Protein AF-A0A929H7X9-F1 (afdb_monomer_lite)

pLDDT: mean 76.63, std 16.67, range [42.91, 94.19]

Structure (mmCIF, N/CA/C/O backbone):
data_AF-A0A929H7X9-F1
#
_entry.id   AF-A0A929H7X9-F1
#
loop_
_atom_site.group_PDB
_atom_site.id
_atom_site.type_symbol
_atom_site.label_atom_id
_atom_site.label_alt_id
_atom_site.label_comp_id
_atom_site.label_asym_id
_atom_site.label_entity_id
_atom_site.label_seq_id
_atom_site.pdbx_PDB_ins_code
_atom_site.Cartn_x
_atom_site.Cartn_y
_atom_site.Cartn_z
_atom_site.occupancy
_atom_site.B_iso_or_equiv
_atom_site.auth_seq_id
_atom_site.auth_comp_id
_atom_site.auth_asym_id
_atom_site.auth_atom_id
_atom_site.pdbx_PDB_model_num
ATOM 1 N N . MET A 1 1 ? -18.946 -14.355 5.786 1.00 42.91 1 MET A N 1
ATOM 2 C CA . MET A 1 1 ? -18.199 -13.810 4.634 1.00 42.91 1 MET A CA 1
ATOM 3 C C . MET A 1 1 ? -17.052 -13.013 5.221 1.00 42.91 1 MET A C 1
ATOM 5 O O . MET A 1 1 ? -17.329 -12.165 6.053 1.00 42.91 1 MET A O 1
ATOM 9 N N . SER A 1 2 ? -15.795 -13.347 4.923 1.00 55.38 2 SER A N 1
ATOM 10 C CA . SER A 1 2 ? -14.664 -12.545 5.404 1.00 55.38 2 SER A CA 1
ATOM 11 C C . SER A 1 2 ? -14.685 -11.217 4.662 1.00 55.38 2 SER A C 1
ATOM 13 O O . SER A 1 2 ? -14.478 -11.190 3.449 1.00 55.38 2 SER A O 1
ATOM 15 N N . GLU A 1 3 ? -15.023 -10.148 5.371 1.00 67.31 3 GLU A N 1
ATOM 16 C CA . GLU A 1 3 ? -15.054 -8.804 4.815 1.00 67.31 3 GLU A CA 1
ATOM 17 C C . GLU A 1 3 ? -13.612 -8.383 4.526 1.0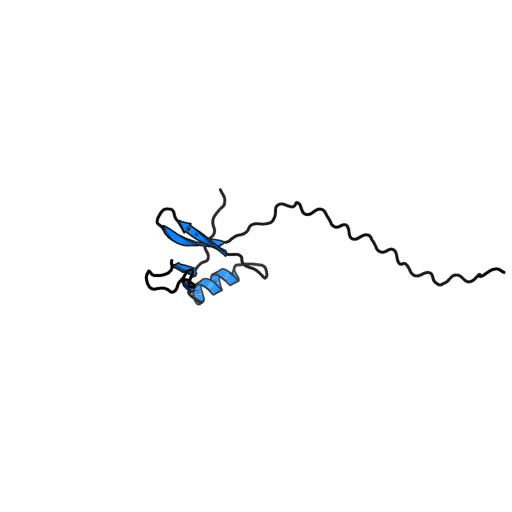0 67.31 3 GLU A C 1
ATOM 19 O O . GLU A 1 3 ? -12.803 -8.194 5.431 1.00 67.31 3 GLU A O 1
ATOM 24 N N . VAL A 1 4 ? -13.249 -8.366 3.245 1.00 76.38 4 VAL A N 1
ATOM 25 C CA . VAL A 1 4 ? -11.916 -7.950 2.812 1.00 76.38 4 VAL A CA 1
ATOM 26 C C . VAL A 1 4 ? -11.877 -6.432 2.904 1.00 76.38 4 VAL A C 1
ATOM 28 O O . VAL A 1 4 ? -12.446 -5.750 2.055 1.00 76.38 4 VAL A O 1
ATOM 31 N N . GLU A 1 5 ? -11.230 -5.904 3.939 1.00 84.44 5 GLU A N 1
ATOM 32 C CA . GLU A 1 5 ? -11.036 -4.463 4.065 1.00 84.44 5 GLU A CA 1
ATOM 33 C C . GLU A 1 5 ? -9.856 -4.010 3.193 1.00 84.44 5 GLU A C 1
ATOM 35 O O . GLU A 1 5 ? -8.786 -4.625 3.196 1.00 84.44 5 GLU A O 1
ATOM 40 N N . PHE A 1 6 ? -10.042 -2.923 2.446 1.00 88.00 6 PHE A N 1
ATOM 41 C CA . PHE A 1 6 ? -9.011 -2.340 1.592 1.00 88.00 6 PHE A CA 1
ATOM 42 C C . PHE A 1 6 ? -8.454 -1.064 2.237 1.00 88.00 6 PHE A C 1
ATOM 44 O O . PHE A 1 6 ? -9.239 -0.211 2.656 1.00 88.00 6 PHE A O 1
ATOM 51 N N . PRO A 1 7 ? -7.122 -0.894 2.300 1.00 87.88 7 PRO A N 1
ATOM 52 C CA . PRO A 1 7 ? -6.524 0.340 2.786 1.00 87.88 7 PRO A CA 1
ATOM 53 C C . PRO A 1 7 ? -6.868 1.515 1.873 1.00 87.88 7 PRO A C 1
ATOM 55 O O . PRO A 1 7 ? -6.682 1.442 0.655 1.00 87.88 7 PRO A O 1
ATOM 58 N N . ASN A 1 8 ? -7.328 2.621 2.459 1.00 90.00 8 ASN A N 1
ATOM 59 C CA . ASN A 1 8 ? -7.615 3.812 1.670 1.00 90.00 8 ASN A CA 1
ATOM 60 C C . ASN A 1 8 ? -6.318 4.524 1.262 1.00 90.00 8 ASN A C 1
ATOM 62 O O . ASN A 1 8 ? -5.346 4.552 2.015 1.00 90.00 8 ASN A O 1
ATOM 66 N N . GLY A 1 9 ? -6.278 5.077 0.050 1.00 89.06 9 GLY A N 1
ATOM 67 C CA . GLY A 1 9 ? -5.089 5.755 -0.467 1.00 89.06 9 GLY A CA 1
ATOM 68 C C . GLY A 1 9 ? -3.908 4.850 -0.846 1.00 89.06 9 GLY A C 1
ATOM 69 O O . GLY A 1 9 ? -2.887 5.375 -1.286 1.00 89.06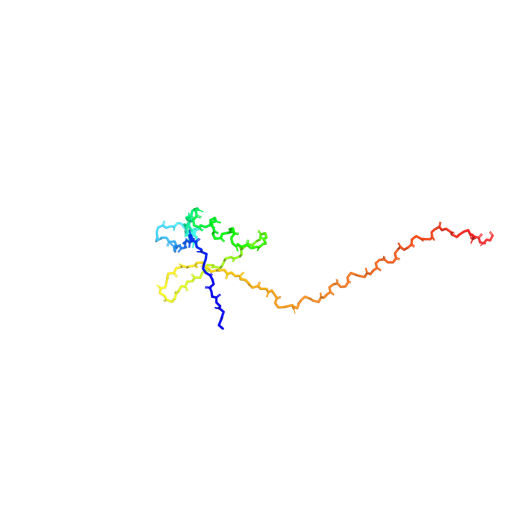 9 GLY A O 1
ATOM 70 N N . LEU A 1 10 ? -4.008 3.521 -0.734 1.00 91.50 10 LEU A N 1
ATOM 71 C CA . LEU A 1 10 ? -2.947 2.596 -1.143 1.00 91.50 10 LEU A CA 1
ATOM 72 C C . LEU A 1 10 ? -3.342 1.840 -2.417 1.00 91.50 10 LEU A C 1
ATOM 74 O O . LEU A 1 10 ? -4.369 1.171 -2.484 1.00 91.50 10 LEU A O 1
ATOM 78 N N . MET A 1 11 ? -2.493 1.922 -3.439 1.00 88.88 11 MET A N 1
ATOM 79 C CA . MET A 1 11 ? -2.639 1.183 -4.692 1.00 88.88 11 MET A CA 1
ATOM 80 C C . MET A 1 11 ? -1.433 0.289 -4.931 1.00 88.88 11 MET A C 1
ATOM 82 O O . MET A 1 11 ? -0.292 0.736 -4.833 1.00 88.88 11 MET A O 1
ATOM 86 N N . VAL A 1 12 ? -1.696 -0.949 -5.339 1.00 91.75 12 VAL A N 1
ATOM 87 C CA . VAL A 1 12 ? -0.663 -1.887 -5.780 1.00 91.75 12 VAL A CA 1
ATOM 88 C C . VAL A 1 12 ? -0.791 -2.091 -7.278 1.00 91.75 12 VAL A C 1
ATOM 90 O O . VAL A 1 12 ? -1.883 -2.297 -7.803 1.00 91.75 12 VAL A O 1
ATOM 93 N N . LYS A 1 13 ? 0.336 -2.021 -7.973 1.00 89.25 13 LYS A N 1
ATOM 94 C CA . LYS A 1 13 ? 0.434 -2.240 -9.410 1.00 89.25 13 LYS A CA 1
ATOM 95 C C . LYS A 1 13 ? 1.389 -3.390 -9.669 1.00 89.25 13 LYS A C 1
ATOM 97 O O . LYS A 1 13 ? 2.433 -3.499 -9.021 1.00 89.25 13 LYS A O 1
ATOM 102 N N . ALA A 1 14 ? 1.016 -4.221 -10.635 1.00 87.69 14 ALA A N 1
ATOM 103 C CA . ALA A 1 14 ? 1.902 -5.242 -11.163 1.00 87.69 14 ALA A CA 1
ATOM 104 C C . ALA A 1 14 ? 3.185 -4.588 -11.711 1.00 87.69 14 ALA A C 1
ATOM 106 O O . ALA A 1 14 ? 3.133 -3.439 -12.175 1.00 87.69 14 ALA A O 1
ATOM 107 N N . PRO A 1 15 ? 4.330 -5.284 -11.648 1.00 87.69 15 PRO A N 1
ATOM 108 C CA . PRO A 1 15 ? 5.542 -4.812 -12.296 1.00 87.69 15 PRO A CA 1
ATOM 109 C C . PRO A 1 15 ? 5.298 -4.661 -13.802 1.00 87.69 15 PRO A C 1
ATOM 111 O O . PRO A 1 15 ? 4.554 -5.424 -14.414 1.00 87.69 15 PRO A O 1
ATOM 114 N N . HIS A 1 16 ? 5.897 -3.629 -14.386 1.00 83.31 16 HIS A N 1
ATOM 115 C CA . HIS A 1 16 ? 5.847 -3.387 -15.825 1.00 83.31 16 HIS A CA 1
ATOM 116 C C . HIS A 1 16 ? 6.720 -4.409 -16.578 1.00 83.31 16 HIS A C 1
ATOM 118 O O . HIS A 1 16 ? 7.710 -4.875 -16.028 1.00 83.31 16 HIS A O 1
ATOM 124 N N . ASP A 1 17 ? 6.419 -4.691 -17.850 1.00 80.62 17 ASP A N 1
ATOM 125 C CA . ASP A 1 17 ? 7.179 -5.617 -18.710 1.00 80.62 17 ASP A CA 1
ATOM 126 C C . ASP A 1 17 ? 8.683 -5.312 -18.837 1.00 80.62 17 ASP A C 1
ATOM 128 O O . ASP A 1 17 ? 9.463 -6.203 -19.154 1.00 80.62 17 ASP A O 1
ATOM 132 N N . ARG A 1 18 ? 9.120 -4.065 -18.604 1.00 85.25 18 ARG A N 1
ATOM 133 C CA . ARG A 1 18 ? 10.552 -3.691 -18.566 1.00 85.25 18 ARG A CA 1
ATOM 134 C C . ARG A 1 18 ? 11.099 -3.514 -17.148 1.00 85.25 18 ARG A C 1
ATOM 136 O O . ARG A 1 18 ? 12.195 -2.981 -16.984 1.00 85.25 18 ARG A O 1
ATOM 143 N N . ALA A 1 19 ? 10.331 -3.860 -16.119 1.00 84.12 19 ALA A N 1
ATOM 144 C CA . ALA A 1 19 ? 10.817 -3.807 -14.750 1.00 84.12 19 ALA A CA 1
ATOM 145 C C . ALA A 1 19 ? 11.849 -4.931 -14.526 1.00 84.12 19 ALA A C 1
ATOM 147 O O . ALA A 1 19 ? 11.632 -6.047 -14.992 1.00 84.12 19 ALA A O 1
ATOM 148 N N . PRO A 1 20 ? 12.959 -4.665 -13.816 1.00 87.00 20 PRO A N 1
ATOM 149 C CA . PRO A 1 20 ? 13.928 -5.700 -13.459 1.00 87.00 20 PRO A CA 1
ATOM 150 C C . PRO A 1 20 ? 13.306 -6.840 -12.637 1.00 87.00 20 PRO A C 1
ATOM 152 O O . PRO A 1 20 ? 12.392 -6.600 -11.851 1.00 87.00 20 PRO A O 1
ATOM 155 N N 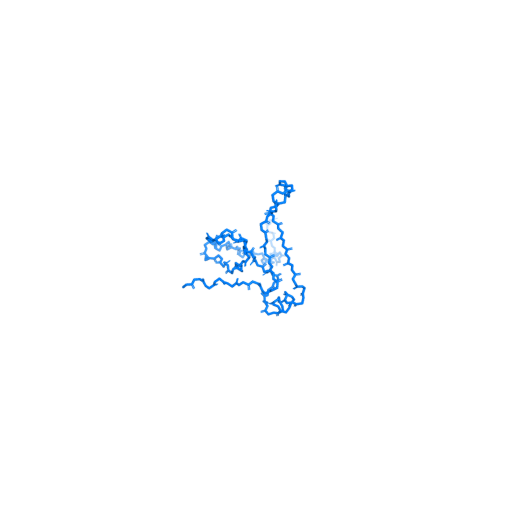. ASP A 1 21 ? 13.862 -8.054 -12.714 1.00 85.88 21 ASP A N 1
ATOM 156 C CA . ASP A 1 21 ? 13.308 -9.268 -12.074 1.00 85.88 21 ASP A CA 1
ATOM 157 C C . ASP A 1 21 ? 13.174 -9.200 -10.541 1.00 85.88 21 ASP A C 1
ATOM 159 O O . ASP A 1 21 ? 12.373 -9.918 -9.918 1.00 85.88 21 ASP A O 1
ATOM 163 N N . PHE A 1 22 ? 13.971 -8.336 -9.908 1.00 88.31 22 PHE A N 1
ATOM 164 C CA . PHE A 1 22 ? 13.913 -8.087 -8.470 1.00 88.31 22 PHE A CA 1
ATOM 165 C C . PHE A 1 22 ? 12.732 -7.187 -8.067 1.00 88.31 22 PHE A C 1
ATOM 167 O O . PHE A 1 22 ? 12.362 -7.155 -6.894 1.00 88.31 22 PHE A O 1
ATOM 174 N N . VAL A 1 23 ? 12.097 -6.487 -9.014 1.00 88.19 23 VAL A N 1
ATOM 175 C CA . VAL A 1 23 ? 10.921 -5.646 -8.765 1.00 88.19 23 VAL A CA 1
ATOM 176 C C . VAL A 1 23 ? 9.666 -6.510 -8.818 1.00 88.19 23 VAL A C 1
ATOM 178 O O . VAL A 1 23 ? 9.161 -6.852 -9.882 1.00 88.19 23 VAL A O 1
ATOM 181 N N . LYS A 1 24 ? 9.128 -6.858 -7.645 1.00 86.00 24 LYS A N 1
ATOM 182 C CA . LYS A 1 24 ? 7.914 -7.685 -7.541 1.00 86.00 24 LYS A CA 1
ATOM 183 C C . LYS A 1 24 ? 6.614 -6.907 -7.720 1.00 86.00 24 LYS A C 1
ATOM 185 O O . LYS A 1 24 ? 5.584 -7.522 -7.936 1.00 86.00 24 LYS A O 1
ATOM 190 N N . GLY A 1 25 ? 6.647 -5.580 -7.661 1.00 89.44 25 GLY A N 1
ATOM 191 C CA . GLY A 1 25 ? 5.478 -4.728 -7.852 1.00 89.44 25 GLY A CA 1
ATOM 192 C C . GLY A 1 25 ? 5.770 -3.289 -7.458 1.00 89.44 25 GLY A C 1
ATOM 193 O O . GLY A 1 25 ? 6.815 -2.987 -6.883 1.00 89.44 25 GLY A O 1
ATOM 194 N N . GLN A 1 26 ? 4.840 -2.396 -7.776 1.00 89.50 26 GLN A N 1
ATOM 195 C CA . GLN A 1 26 ? 4.912 -0.993 -7.389 1.00 89.50 26 GLN A CA 1
ATOM 196 C C . GLN A 1 26 ? 3.771 -0.672 -6.429 1.00 89.50 26 GLN A C 1
ATOM 198 O O . GLN A 1 26 ? 2.613 -0.987 -6.700 1.00 89.50 26 GLN A O 1
ATOM 203 N N . ILE A 1 27 ? 4.092 0.004 -5.330 1.00 91.44 27 ILE A N 1
ATOM 204 C CA . ILE A 1 27 ? 3.104 0.502 -4.376 1.00 91.44 27 ILE A CA 1
ATOM 205 C C . ILE A 1 27 ? 3.056 2.021 -4.511 1.00 91.44 27 ILE A C 1
ATOM 207 O O . ILE A 1 27 ? 4.079 2.699 -4.458 1.00 91.44 27 ILE A O 1
ATOM 211 N N . SER A 1 28 ? 1.863 2.557 -4.737 1.00 90.69 28 SER A N 1
ATOM 212 C CA . SER A 1 28 ? 1.591 3.991 -4.756 1.00 90.69 28 SER A CA 1
ATOM 213 C C . SER A 1 28 ? 0.760 4.336 -3.527 1.00 90.69 28 SER A C 1
ATOM 215 O O . SER A 1 28 ? -0.334 3.801 -3.363 1.00 90.69 28 SER A O 1
ATOM 217 N N . ILE A 1 29 ? 1.270 5.231 -2.683 1.00 92.69 29 ILE A N 1
ATOM 218 C CA . ILE A 1 29 ? 0.592 5.665 -1.459 1.00 92.69 29 ILE A CA 1
ATOM 219 C C . ILE A 1 29 ? 0.224 7.137 -1.611 1.00 92.69 29 ILE A C 1
ATOM 221 O O . ILE A 1 29 ? 1.091 7.994 -1.786 1.00 92.69 29 ILE A O 1
ATOM 225 N N . ARG A 1 30 ? -1.068 7.439 -1.525 1.00 93.69 30 ARG A N 1
ATOM 226 C CA . ARG A 1 30 ? -1.569 8.794 -1.324 1.00 93.69 30 ARG A CA 1
ATOM 227 C C . ARG A 1 30 ? -1.430 9.115 0.149 1.00 93.69 30 ARG A C 1
ATOM 229 O O . ARG A 1 30 ? -2.184 8.610 0.974 1.00 93.69 30 ARG A O 1
ATOM 236 N N . ARG A 1 31 ? -0.426 9.930 0.463 1.00 91.88 31 ARG A N 1
ATOM 237 C CA . ARG A 1 31 ? -0.020 10.230 1.837 1.00 91.88 31 ARG A CA 1
ATOM 238 C C . ARG A 1 31 ? -1.195 10.657 2.720 1.00 91.88 31 ARG A C 1
ATOM 240 O O . ARG A 1 31 ? -1.351 10.096 3.794 1.00 91.88 31 ARG A O 1
ATOM 247 N N . GLU A 1 32 ? -1.997 11.622 2.280 1.00 94.19 32 GLU A N 1
ATOM 248 C CA . GLU A 1 32 ? -3.092 12.173 3.092 1.00 94.19 32 GLU A CA 1
ATOM 249 C C . GLU A 1 32 ? -4.178 11.130 3.371 1.00 94.19 32 GLU A C 1
ATOM 251 O O . GLU A 1 32 ? -4.490 10.863 4.528 1.00 94.19 32 GLU A O 1
ATOM 256 N N . GLU A 1 33 ? -4.674 10.464 2.325 1.00 92.62 33 GLU A N 1
ATOM 257 C CA . GLU A 1 33 ? -5.709 9.432 2.450 1.00 92.62 33 GLU A CA 1
ATOM 258 C C . GLU A 1 33 ? -5.243 8.243 3.305 1.00 92.62 33 GLU A C 1
ATOM 260 O O . GLU A 1 33 ? -5.999 7.734 4.136 1.00 92.62 33 GLU A O 1
ATOM 265 N N . PHE A 1 34 ? -3.984 7.826 3.143 1.00 91.44 34 PHE A N 1
ATOM 266 C CA . PHE A 1 34 ? -3.427 6.706 3.895 1.00 91.44 34 PHE A CA 1
ATOM 267 C C . PHE A 1 34 ? -3.190 7.053 5.368 1.00 91.44 34 PHE A C 1
ATOM 269 O O . PHE A 1 34 ? -3.453 6.222 6.231 1.00 91.44 34 PHE A O 1
ATOM 276 N N . ILE A 1 35 ? -2.755 8.281 5.683 1.00 91.69 35 ILE A N 1
ATOM 277 C CA . ILE A 1 35 ? -2.611 8.739 7.075 1.00 91.69 35 ILE A CA 1
ATOM 278 C C . ILE A 1 35 ? -3.972 8.775 7.771 1.00 91.69 35 ILE A C 1
ATOM 280 O O . ILE A 1 35 ? -4.085 8.256 8.877 1.00 91.69 35 ILE A O 1
ATOM 284 N N . THR A 1 36 ? -5.004 9.338 7.137 1.00 93.31 36 THR A N 1
ATOM 285 C CA . THR A 1 36 ? -6.359 9.362 7.713 1.00 93.31 36 THR A CA 1
ATOM 286 C C . THR A 1 36 ? -6.879 7.952 7.975 1.00 93.31 36 THR A C 1
ATOM 288 O O . THR A 1 36 ? -7.468 7.692 9.022 1.00 93.31 36 THR A O 1
ATOM 291 N N . TRP A 1 37 ? -6.627 7.018 7.059 1.00 91.00 37 TRP A N 1
ATOM 292 C CA . TRP A 1 37 ? -6.990 5.621 7.268 1.00 91.00 37 TRP A CA 1
ATOM 293 C C . TRP A 1 37 ? -6.190 4.972 8.410 1.00 91.00 37 TRP A C 1
ATOM 295 O O . TRP A 1 37 ? -6.785 4.305 9.254 1.00 91.00 37 TRP A O 1
ATOM 305 N N . LEU A 1 38 ? -4.877 5.216 8.497 1.00 89.69 38 LEU A N 1
ATOM 306 C CA . LEU A 1 38 ? -4.026 4.712 9.582 1.00 89.69 38 LEU A CA 1
ATOM 307 C C . LEU A 1 38 ? -4.432 5.257 10.954 1.00 89.69 38 LEU A C 1
ATOM 309 O O . LEU A 1 38 ? -4.408 4.513 11.926 1.00 89.69 38 LEU A O 1
ATOM 313 N N . GLN A 1 39 ? -4.838 6.526 11.043 1.00 90.56 39 GLN A N 1
ATOM 314 C CA . GLN A 1 39 ? -5.333 7.133 12.286 1.00 90.56 39 GLN A CA 1
ATOM 315 C C . GLN A 1 39 ? -6.585 6.431 12.829 1.00 90.56 39 GLN A C 1
ATOM 317 O O . GLN A 1 39 ? -6.830 6.461 14.031 1.00 90.56 39 GLN A O 1
ATOM 322 N N . GLY A 1 40 ? -7.370 5.795 11.954 1.00 87.00 40 GLY A N 1
ATOM 323 C CA . GLY A 1 40 ? -8.520 4.978 12.338 1.00 87.00 40 GLY A CA 1
ATOM 324 C C . GLY A 1 40 ? -8.164 3.552 12.771 1.00 87.00 40 GLY A C 1
ATOM 325 O O . GLY A 1 40 ? -9.057 2.808 13.174 1.00 87.00 40 GLY A O 1
ATOM 326 N N . LYS A 1 41 ? -6.895 3.138 12.672 1.00 86.12 41 LYS A N 1
ATOM 327 C CA . LYS A 1 41 ? -6.428 1.809 13.082 1.00 86.12 41 LYS A CA 1
ATOM 328 C C . LYS A 1 41 ? -5.818 1.850 14.477 1.00 86.12 41 LYS A C 1
ATOM 330 O O . LYS A 1 41 ? -5.268 2.853 14.915 1.00 86.12 41 LYS A O 1
ATOM 335 N N . SER A 1 42 ? -5.957 0.740 15.193 1.00 80.31 42 SER A N 1
ATOM 336 C CA . SER A 1 42 ? -5.444 0.572 16.552 1.00 80.31 42 SER A CA 1
ATOM 337 C C . SER A 1 42 ? -4.375 -0.516 16.578 1.00 80.31 42 SER A C 1
ATOM 339 O O . SER A 1 42 ? -4.478 -1.496 15.843 1.00 80.31 42 SER A O 1
ATOM 341 N N . GLY A 1 43 ? -3.388 -0.358 17.460 1.00 81.44 43 GLY A N 1
ATOM 342 C CA . GLY A 1 43 ? -2.234 -1.252 17.571 1.00 81.44 43 GLY A CA 1
ATOM 343 C C . GLY A 1 43 ? -1.009 -0.746 16.808 1.00 81.44 43 GLY A C 1
ATOM 344 O O . GLY A 1 43 ? -1.097 0.171 15.996 1.00 81.44 43 GLY A O 1
ATOM 345 N N . ASP A 1 44 ? 0.142 -1.351 17.093 1.00 80.94 44 ASP A N 1
ATOM 346 C CA . ASP A 1 44 ? 1.431 -0.917 16.536 1.00 80.94 44 ASP A CA 1
ATOM 347 C C . ASP A 1 44 ? 1.673 -1.422 15.104 1.00 80.94 44 ASP A C 1
ATOM 349 O O . ASP A 1 44 ? 2.481 -0.858 14.368 1.00 80.94 44 ASP A O 1
ATOM 353 N N . TRP A 1 45 ? 0.970 -2.484 14.694 1.00 82.69 45 TRP A N 1
ATOM 354 C CA . TRP A 1 45 ? 1.186 -3.170 13.420 1.00 82.69 45 TRP A CA 1
ATOM 355 C C . TRP A 1 45 ? -0.097 -3.270 12.605 1.00 82.69 45 TRP A C 1
ATOM 357 O O . TRP A 1 45 ? -1.139 -3.688 13.105 1.00 82.69 45 TRP A O 1
ATOM 367 N N . VAL A 1 46 ? 0.010 -2.961 11.313 1.00 85.62 46 VAL A N 1
ATOM 368 C CA . VAL A 1 46 ? -1.061 -3.145 10.330 1.00 85.62 46 VAL A CA 1
ATOM 369 C C . VAL A 1 46 ? -0.554 -4.079 9.240 1.00 85.62 46 VAL A C 1
ATOM 371 O O . VAL A 1 46 ? 0.381 -3.746 8.513 1.00 85.62 46 VAL A O 1
ATOM 374 N N . ASN A 1 47 ? -1.170 -5.255 9.127 1.00 87.06 47 ASN A N 1
ATOM 375 C CA . ASN A 1 47 ? -0.783 -6.263 8.144 1.00 87.06 47 ASN A CA 1
ATOM 376 C C . ASN A 1 47 ? -1.616 -6.119 6.868 1.00 87.06 47 ASN A C 1
ATOM 378 O O . ASN A 1 47 ? -2.844 -6.034 6.918 1.00 87.06 47 ASN A O 1
ATOM 382 N N . LEU A 1 48 ? -0.944 -6.115 5.717 1.00 89.19 48 LEU A N 1
ATOM 383 C CA . LEU A 1 48 ? -1.553 -5.999 4.395 1.00 89.19 48 LEU A CA 1
ATOM 384 C C . LEU A 1 48 ? -1.071 -7.149 3.502 1.00 89.19 48 LEU A C 1
ATOM 386 O O . LEU A 1 48 ? 0.130 -7.321 3.309 1.00 89.19 48 LEU A O 1
ATOM 390 N N . ASP A 1 49 ? -2.002 -7.888 2.906 1.00 89.75 49 ASP A N 1
ATOM 391 C CA . ASP A 1 49 ? -1.720 -8.899 1.889 1.00 89.75 49 ASP A CA 1
ATOM 392 C C . ASP A 1 49 ? -1.845 -8.301 0.487 1.00 89.75 49 ASP A C 1
ATOM 394 O O . ASP A 1 49 ? -2.869 -7.698 0.160 1.00 89.75 49 ASP A O 1
ATOM 398 N N . ILE A 1 50 ? -0.872 -8.565 -0.387 1.00 89.81 50 ILE A N 1
ATOM 399 C CA . ILE A 1 50 ? -0.982 -8.271 -1.822 1.00 89.81 50 ILE A CA 1
ATOM 400 C C . ILE A 1 50 ? -1.607 -9.475 -2.530 1.00 89.81 50 ILE A C 1
ATOM 402 O O . ILE A 1 50 ? -1.081 -10.585 -2.482 1.00 89.81 50 ILE A O 1
ATOM 406 N N . LYS A 1 51 ? -2.736 -9.252 -3.200 1.00 90.50 51 LYS A N 1
ATOM 407 C CA . LYS A 1 51 ? -3.529 -10.275 -3.890 1.00 90.50 51 LYS A CA 1
ATOM 408 C C . LYS A 1 51 ? -3.776 -9.869 -5.338 1.00 90.50 51 LYS A C 1
ATOM 410 O O . LYS A 1 51 ? -3.752 -8.691 -5.691 1.00 90.50 51 LYS A O 1
ATOM 415 N N . VAL A 1 52 ? -4.027 -10.861 -6.187 1.00 90.44 52 VAL A N 1
ATOM 416 C CA . VAL A 1 52 ? -4.354 -10.660 -7.603 1.00 90.44 52 VAL A CA 1
ATOM 417 C C . VAL A 1 52 ? -5.818 -11.015 -7.816 1.00 90.44 52 VAL A C 1
ATOM 419 O O . VAL A 1 52 ? -6.270 -12.102 -7.465 1.00 90.44 52 VAL A O 1
ATOM 422 N N . SER A 1 53 ? -6.580 -10.075 -8.366 1.00 89.12 53 SER A N 1
ATOM 423 C CA . SER A 1 53 ? -7.987 -10.292 -8.702 1.00 89.12 53 SER A CA 1
ATOM 424 C C . SER A 1 53 ? -8.121 -11.265 -9.870 1.00 89.12 53 SER A C 1
ATOM 426 O O . SER A 1 53 ? -7.195 -11.452 -10.657 1.00 89.12 53 SER A O 1
ATOM 428 N N . LYS A 1 54 ? -9.322 -11.818 -10.059 1.00 89.06 54 LYS A N 1
ATOM 429 C CA . LYS A 1 54 ? -9.631 -12.675 -11.218 1.00 89.06 54 LYS A CA 1
ATOM 430 C C . LYS A 1 54 ? -9.388 -11.983 -12.570 1.00 89.06 54 LYS A C 1
ATOM 432 O O . LYS A 1 54 ? -9.216 -12.660 -13.571 1.00 89.06 54 LYS A O 1
ATOM 437 N N . GLN A 1 55 ? -9.367 -10.649 -12.594 1.00 87.94 55 GLN A N 1
ATOM 438 C CA . GLN A 1 55 ? -9.077 -9.835 -13.779 1.00 87.94 55 GLN A CA 1
ATOM 439 C C . GLN A 1 55 ? -7.580 -9.502 -13.937 1.00 87.94 55 GLN A C 1
ATOM 441 O O . GLN A 1 55 ? -7.225 -8.676 -14.771 1.00 87.94 55 GLN A O 1
ATOM 446 N N . GLY A 1 56 ? -6.697 -10.069 -13.108 1.00 85.75 56 GLY A N 1
ATOM 447 C CA . GLY A 1 56 ? -5.252 -9.822 -13.156 1.00 85.75 56 GLY A CA 1
ATOM 448 C C . GLY A 1 56 ? -4.794 -8.521 -12.484 1.00 85.75 56 GLY A C 1
ATOM 449 O O . GLY A 1 56 ? -3.596 -8.264 -12.403 1.00 85.75 56 GLY A O 1
ATOM 450 N N . LYS A 1 57 ? -5.711 -7.698 -11.954 1.00 88.62 57 LYS A N 1
ATOM 451 C CA . LYS A 1 57 ? -5.351 -6.477 -11.212 1.00 88.62 57 LYS A CA 1
ATOM 452 C C . LYS A 1 57 ? -4.875 -6.817 -9.807 1.00 88.62 57 LYS A C 1
ATOM 454 O O . LYS A 1 57 ? -5.567 -7.553 -9.101 1.00 88.62 57 LYS A O 1
ATOM 459 N N . TRP A 1 58 ? -3.738 -6.258 -9.413 1.00 92.38 58 TRP A N 1
ATOM 460 C CA . TRP A 1 58 ? -3.184 -6.394 -8.069 1.00 92.38 58 TRP A CA 1
ATOM 461 C C . TRP A 1 58 ? -3.896 -5.441 -7.108 1.00 92.38 58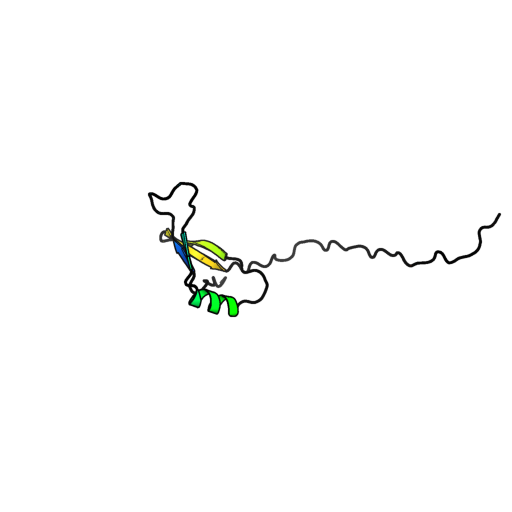 TRP A C 1
ATOM 463 O O . TRP A 1 58 ? -4.270 -4.333 -7.487 1.00 92.38 58 TRP A O 1
ATOM 473 N N . TYR A 1 59 ? -4.096 -5.875 -5.872 1.00 90.69 59 TYR A N 1
ATOM 474 C CA . TYR A 1 59 ? -4.687 -5.075 -4.806 1.00 90.69 59 TYR A CA 1
ATOM 475 C C . TYR A 1 59 ? -4.084 -5.470 -3.460 1.00 90.69 59 TYR A C 1
ATOM 477 O O . TYR A 1 59 ? -3.626 -6.598 -3.294 1.00 90.69 59 TYR A O 1
ATOM 485 N N . ALA A 1 60 ? -4.087 -4.548 -2.501 1.00 90.75 60 ALA A N 1
ATOM 486 C CA . ALA A 1 60 ? -3.753 -4.858 -1.117 1.00 90.75 60 ALA A CA 1
ATOM 487 C C . ALA A 1 60 ? -5.033 -4.994 -0.295 1.00 90.75 60 ALA A C 1
ATOM 489 O O . ALA A 1 60 ? -5.983 -4.246 -0.515 1.00 90.75 60 ALA A O 1
ATOM 490 N N . ALA A 1 61 ? -5.046 -5.914 0.657 1.00 89.62 61 ALA A N 1
ATOM 491 C CA . ALA A 1 61 ? -6.142 -6.105 1.594 1.00 89.62 61 ALA A CA 1
ATOM 492 C C . ALA A 1 61 ? -5.601 -6.246 3.013 1.00 89.62 61 ALA A C 1
ATOM 494 O O . ALA A 1 61 ? -4.550 -6.854 3.198 1.00 89.62 61 ALA A O 1
ATOM 495 N N . ILE A 1 62 ? -6.320 -5.736 4.010 1.00 87.62 62 ILE A N 1
ATOM 496 C CA . ILE A 1 62 ? -5.954 -5.945 5.410 1.00 87.62 62 ILE A CA 1
ATOM 497 C C . ILE A 1 62 ? -6.038 -7.423 5.742 1.00 87.62 62 ILE A C 1
ATOM 499 O O . ILE A 1 62 ? -7.016 -8.106 5.425 1.00 87.62 62 ILE A O 1
ATOM 503 N N . ASN A 1 63 ? -4.997 -7.888 6.414 1.00 84.19 63 ASN A N 1
ATOM 504 C CA . ASN A 1 63 ? -4.950 -9.198 7.008 1.00 84.19 63 ASN A CA 1
ATOM 505 C C . ASN A 1 63 ? -5.144 -9.063 8.526 1.00 84.19 63 ASN A C 1
ATOM 507 O O . ASN A 1 63 ? -4.184 -8.876 9.267 1.00 84.19 63 ASN A O 1
ATOM 511 N N . ASP A 1 64 ? -6.398 -9.146 8.983 1.00 72.94 64 ASP A N 1
ATOM 512 C CA . ASP A 1 64 ? -6.739 -9.199 10.417 1.00 72.94 64 ASP A CA 1
ATOM 513 C C . ASP A 1 64 ? -6.686 -10.640 10.959 1.00 72.94 64 ASP A C 1
ATOM 515 O O . ASP A 1 64 ? -7.410 -11.004 11.884 1.00 72.94 64 ASP A O 1
ATOM 519 N N . TRP A 1 65 ? -5.881 -11.524 10.356 1.00 68.25 65 TRP A N 1
ATOM 520 C CA . TRP A 1 65 ? -5.790 -12.900 10.828 1.00 68.25 65 TRP A CA 1
ATOM 521 C C . TRP A 1 65 ? -5.235 -12.932 12.254 1.00 68.25 65 TRP A C 1
ATOM 523 O O . TRP A 1 65 ? -4.041 -12.766 12.497 1.00 68.25 65 TRP A O 1
ATOM 533 N N . LYS A 1 66 ? -6.130 -13.170 13.214 1.00 60.41 66 LYS A N 1
ATOM 534 C CA . LYS A 1 66 ? -5.777 -13.575 14.570 1.00 60.41 66 LYS A CA 1
ATOM 535 C C . LYS A 1 66 ? -5.525 -15.080 14.535 1.00 60.41 66 LYS A C 1
ATOM 537 O O . LYS A 1 66 ? -6.421 -15.805 14.089 1.00 60.41 66 LYS A O 1
ATOM 542 N N . PRO A 1 67 ? -4.366 -15.579 15.001 1.00 57.47 67 PRO A N 1
ATOM 543 C CA . PRO A 1 67 ? -4.184 -17.012 15.166 1.00 57.47 67 PRO A CA 1
ATOM 544 C C . PRO A 1 67 ? -5.310 -17.527 16.062 1.00 57.47 67 PRO A C 1
ATOM 546 O O . PRO A 1 67 ? -5.409 -17.143 17.227 1.00 57.47 67 PRO A O 1
ATOM 549 N N . GLN A 1 68 ? -6.194 -18.366 15.517 1.00 54.69 68 GLN A N 1
ATOM 550 C CA . GLN A 1 68 ? -7.088 -19.152 16.357 1.00 54.69 68 GLN A CA 1
ATOM 551 C C . GLN A 1 68 ? -6.182 -20.019 17.224 1.00 54.69 68 GLN A C 1
ATOM 553 O O . GLN A 1 68 ? -5.377 -20.791 16.704 1.00 54.69 68 GLN A O 1
ATOM 558 N N . GLY A 1 69 ? -6.233 -19.769 18.532 1.00 55.41 69 GLY A N 1
ATOM 559 C CA . GLY A 1 69 ? -5.292 -20.298 19.501 1.00 55.41 69 GLY A CA 1
ATOM 560 C C . GLY A 1 69 ? -5.095 -21.797 19.342 1.00 55.41 69 GLY A C 1
ATOM 561 O O . GLY A 1 69 ? -5.979 -22.587 19.649 1.00 55.41 69 GLY A O 1
ATOM 562 N N . ASN A 1 70 ? -3.897 -22.170 18.911 1.00 49.03 70 ASN A N 1
ATOM 563 C CA . ASN A 1 70 ? -3.281 -23.409 19.341 1.00 49.03 70 ASN A CA 1
ATOM 564 C C . ASN A 1 70 ? -1.774 -23.192 19.498 1.00 49.03 70 ASN A C 1
ATOM 566 O O . ASN A 1 70 ? -0.951 -23.801 18.822 1.00 49.03 70 ASN A O 1
ATOM 570 N N . ALA A 1 71 ? -1.420 -22.265 20.385 1.00 46.97 71 ALA A N 1
ATOM 571 C CA . ALA A 1 71 ? -0.158 -22.349 21.095 1.00 46.97 71 ALA A CA 1
ATOM 572 C C . ALA A 1 71 ? -0.507 -22.856 22.503 1.00 46.97 71 ALA A C 1
ATOM 574 O O . ALA A 1 71 ? -1.245 -22.158 23.204 1.00 46.97 71 ALA A O 1
ATOM 575 N N . PRO A 1 72 ? -0.060 -24.058 22.919 1.00 48.41 72 PRO A N 1
ATOM 576 C CA . PRO A 1 72 ? -0.198 -24.470 24.307 1.00 48.41 72 PRO A CA 1
ATOM 577 C C . PRO A 1 72 ? 0.440 -23.392 25.179 1.00 48.41 72 PRO A C 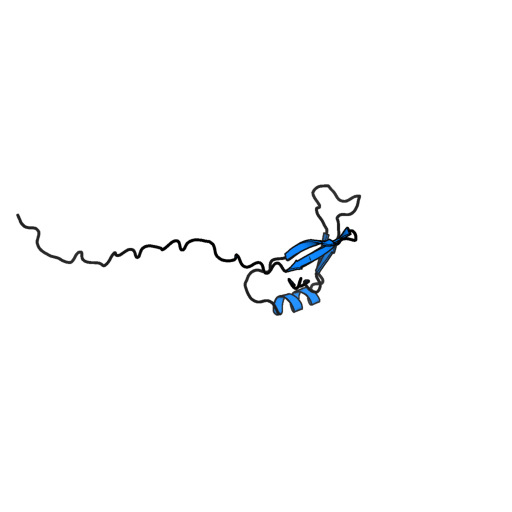1
ATOM 579 O O . PRO A 1 72 ? 1.542 -22.921 24.880 1.00 48.41 72 PRO A O 1
ATOM 582 N N . GLN A 1 73 ? -0.278 -22.988 26.229 1.00 46.34 73 GLN A N 1
ATOM 583 C CA . GLN A 1 73 ? 0.269 -22.237 27.350 1.00 46.34 73 GLN A CA 1
ATOM 584 C C . GLN A 1 73 ? 1.625 -22.852 27.684 1.00 46.34 73 GLN A C 1
ATOM 586 O O . GLN A 1 73 ? 1.703 -23.952 28.229 1.00 46.34 73 GLN A O 1
ATOM 591 N N . ARG A 1 74 ? 2.709 -22.150 27.347 1.00 53.50 74 ARG A N 1
ATOM 592 C CA . ARG A 1 74 ? 3.975 -22.375 28.022 1.00 53.50 74 ARG A CA 1
ATOM 593 C C . ARG A 1 74 ? 3.723 -21.817 29.415 1.00 53.50 74 ARG A C 1
ATOM 595 O O . ARG A 1 74 ? 3.851 -20.619 29.643 1.00 53.50 74 ARG A O 1
ATOM 602 N N . GLN A 1 75 ? 3.175 -22.674 30.270 1.00 48.22 75 GLN A N 1
ATOM 603 C CA . GLN A 1 75 ? 3.018 -22.448 31.689 1.00 48.22 75 GLN A CA 1
ATOM 604 C C . GLN A 1 75 ? 4.436 -22.205 32.192 1.00 48.22 75 GLN A C 1
ATOM 606 O O . GLN A 1 75 ? 5.208 -23.137 32.369 1.00 48.22 75 GLN A O 1
ATOM 611 N N . SER A 1 76 ? 4.821 -20.934 32.279 1.00 55.12 76 SER A N 1
ATOM 612 C CA . SER A 1 76 ? 5.954 -20.526 33.085 1.00 55.12 76 SER A CA 1
ATOM 613 C C . SER A 1 76 ? 5.633 -21.014 34.488 1.00 55.12 76 SER A C 1
ATOM 615 O O . SER A 1 76 ? 4.705 -20.512 35.127 1.00 55.12 76 SER A O 1
ATOM 617 N N . GLU A 1 77 ? 6.325 -22.072 34.892 1.00 54.38 77 GLU A N 1
ATOM 618 C CA . GLU A 1 77 ? 6.345 -22.565 36.256 1.00 54.38 77 GLU A CA 1
ATOM 619 C C . GLU A 1 77 ? 6.575 -21.370 37.194 1.00 54.38 77 GLU A C 1
ATOM 621 O O . GLU A 1 77 ? 7.415 -20.512 36.899 1.00 54.38 77 GLU A O 1
ATOM 626 N N . PRO A 1 78 ? 5.825 -21.248 38.301 1.00 47.81 78 PRO A N 1
ATOM 627 C CA . PRO A 1 78 ? 6.172 -20.282 39.321 1.00 47.81 78 PRO A CA 1
ATOM 628 C C . PRO A 1 78 ? 7.511 -20.723 39.912 1.00 47.81 78 PRO A C 1
ATOM 630 O O . PRO A 1 78 ? 7.573 -21.703 40.657 1.00 47.81 78 PRO A O 1
ATOM 633 N N . SER A 1 79 ? 8.581 -20.008 39.556 1.00 50.94 79 SER A N 1
ATOM 634 C CA . SER A 1 79 ? 9.862 -20.090 40.250 1.00 50.94 79 SER A CA 1
ATOM 635 C C . SER A 1 79 ? 9.590 -19.730 41.706 1.00 50.94 79 SER A C 1
ATOM 637 O O . SER A 1 79 ? 9.402 -18.569 42.067 1.00 50.94 79 SER A O 1
ATOM 639 N N . SER A 1 80 ? 9.437 -20.768 42.516 1.00 56.12 80 SER A N 1
ATOM 640 C CA . SER A 1 80 ? 9.227 -20.686 43.949 1.00 56.12 80 SER A CA 1
ATOM 641 C C . SER A 1 80 ? 10.598 -20.515 44.576 1.00 56.12 80 SER A C 1
ATOM 643 O O . SER A 1 80 ? 11.144 -21.457 45.129 1.00 56.12 80 SER A O 1
ATOM 645 N N . GLU A 1 81 ? 11.175 -19.329 44.445 1.00 51.72 81 GLU A N 1
ATOM 646 C CA . GLU A 1 81 ? 12.360 -18.956 45.210 1.00 51.72 81 GLU A CA 1
ATOM 647 C C . GLU A 1 81 ? 11.918 -17.869 46.186 1.00 51.72 81 GLU A C 1
ATOM 649 O O . GLU A 1 81 ? 12.092 -16.673 45.975 1.00 51.72 81 GLU A O 1
ATOM 654 N N . LYS A 1 82 ? 11.184 -18.317 47.213 1.00 48.84 82 LYS A N 1
ATOM 655 C CA . LYS A 1 82 ? 11.062 -17.560 48.452 1.00 48.84 82 LYS A CA 1
ATOM 656 C C . LYS A 1 82 ? 12.384 -17.722 49.182 1.00 48.84 82 LYS A C 1
ATOM 658 O O . LYS A 1 82 ? 12.760 -18.842 49.520 1.00 48.84 82 LYS A O 1
ATOM 663 N N . ASP A 1 83 ? 13.033 -16.588 49.400 1.00 51.34 83 ASP A N 1
ATOM 664 C CA . ASP A 1 83 ? 13.958 -16.331 50.490 1.00 51.34 83 ASP A CA 1
ATOM 665 C C . ASP A 1 83 ? 13.617 -17.149 51.743 1.00 51.34 83 ASP A C 1
ATOM 667 O O . ASP A 1 83 ? 12.564 -16.936 52.344 1.00 51.34 83 ASP A O 1
ATOM 671 N N . ASP A 1 84 ? 14.521 -18.045 52.140 1.00 53.31 84 ASP A N 1
ATOM 672 C CA . ASP A 1 84 ? 14.720 -18.424 53.542 1.00 53.31 84 ASP A CA 1
ATOM 673 C C . ASP A 1 84 ? 16.143 -18.990 53.739 1.00 53.31 84 ASP A C 1
ATOM 675 O O . ASP A 1 84 ? 16.366 -20.174 53.968 1.00 53.31 84 ASP A O 1
ATOM 679 N N . PHE A 1 85 ? 17.157 -18.128 53.586 1.00 48.56 85 PHE A N 1
ATOM 680 C CA . PHE A 1 85 ? 18.489 -18.355 54.177 1.00 48.56 85 PHE A CA 1
ATOM 681 C C . PHE A 1 85 ? 18.538 -17.691 55.559 1.00 48.56 85 PHE A C 1
ATOM 683 O O . PHE A 1 85 ? 19.407 -16.875 55.870 1.00 48.56 85 PHE A O 1
ATOM 690 N N . GLY A 1 86 ? 17.523 -18.002 56.361 1.00 55.94 86 GLY A N 1
ATOM 691 C CA . GLY A 1 86 ? 17.267 -17.413 57.661 1.00 55.94 86 GLY A CA 1
ATOM 692 C C . GLY A 1 86 ? 16.977 -18.452 58.729 1.00 55.94 86 GLY A C 1
ATOM 693 O O . GLY A 1 86 ? 16.321 -18.087 59.693 1.00 55.94 86 GLY A O 1
ATOM 694 N N . ASP A 1 87 ? 17.477 -19.688 58.605 1.00 51.38 87 ASP A N 1
ATOM 695 C CA . ASP A 1 87 ? 17.437 -20.637 59.717 1.00 51.38 87 ASP A CA 1
ATOM 696 C C . ASP A 1 87 ? 18.844 -21.012 60.179 1.00 51.38 87 ASP A C 1
ATOM 698 O O . ASP A 1 87 ? 19.645 -21.684 59.523 1.00 51.38 87 ASP A O 1
ATOM 702 N N . SER A 1 88 ? 19.132 -20.459 61.348 1.00 61.41 88 SER A N 1
ATOM 703 C CA . SER A 1 88 ? 20.169 -20.906 62.252 1.00 61.41 88 SER A CA 1
ATOM 704 C C . SER A 1 88 ? 19.927 -22.385 62.556 1.00 61.41 88 SER A C 1
ATOM 706 O O . SER A 1 88 ? 18.790 -22.732 62.828 1.00 61.41 88 SER A O 1
ATOM 708 N N . GLU A 1 89 ? 20.989 -23.201 62.534 1.00 61.28 89 GLU A N 1
ATOM 709 C CA . GLU A 1 89 ? 21.149 -24.544 63.144 1.00 61.28 89 GLU A CA 1
ATOM 710 C C . GLU A 1 89 ? 21.836 -25.531 62.182 1.00 61.28 89 GLU A C 1
ATOM 712 O O . GLU A 1 89 ? 21.222 -26.394 61.563 1.00 61.28 89 GLU A O 1
ATOM 717 N N . ILE A 1 90 ? 23.168 -25.426 62.096 1.00 70.62 90 IL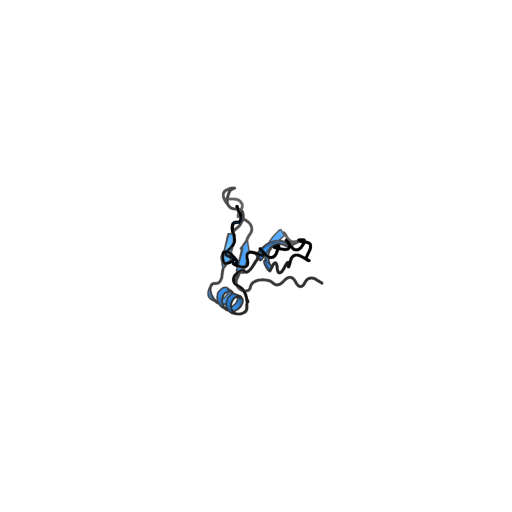E A N 1
ATOM 718 C CA . ILE A 1 90 ? 24.035 -26.538 61.684 1.00 70.62 90 ILE A CA 1
ATOM 719 C C . ILE A 1 90 ? 24.330 -27.352 62.953 1.00 70.62 90 ILE A C 1
ATOM 721 O O . ILE A 1 90 ? 25.081 -26.859 63.799 1.00 70.62 90 ILE A O 1
ATOM 725 N N . PRO A 1 91 ? 23.791 -28.572 63.129 1.00 62.50 91 PRO A N 1
ATOM 726 C CA . PRO A 1 91 ? 24.298 -29.486 64.137 1.00 62.50 91 PRO A CA 1
ATOM 727 C C . PRO A 1 91 ? 25.447 -30.309 63.540 1.00 62.50 91 PRO A C 1
ATOM 729 O O . PRO A 1 91 ? 25.255 -30.968 62.521 1.00 62.50 91 PRO A O 1
ATOM 732 N N . PHE A 1 92 ? 26.637 -30.220 64.142 1.00 49.59 92 PHE A N 1
ATOM 733 C CA . PHE A 1 92 ? 27.438 -31.323 64.710 1.00 49.59 92 PHE A CA 1
ATOM 734 C C . PHE A 1 92 ? 28.719 -30.765 65.342 1.00 49.59 92 PHE A C 1
ATOM 736 O O . PHE A 1 92 ? 29.452 -30.021 64.653 1.00 49.59 92 PHE A O 1
#

Secondary structure (DSSP, 8-state):
-------TTEEEEPPPTTS-TT---EEEE-HHHHHHHHHT--SS---EEEEE-TTS-EEEEE------S-S---------------------

Radius of gyration: 26.26 Å; chains: 1; bounding box: 46×44×83 Å

Foldseek 3Di:
DPPFAAQWQKAWFADDPPHDPVDRTDIGGPVVSNVVSVVVDDDDDWDWDWDADPVRGIGITTDPDDPPDDDPPPPPPPPPPDDDPPDDDDDD

Sequence (92 aa):
MSEVEFPNGLMVKAPHDRAPDFVKGQISIRREEFITWLQGKSGDWVNLDIKVSKQGKWYAAINDWKPQGNAPQRQSEPSSEKDDFGDSEIPF